Protein AF-A0A2T1GK79-F1 (afdb_monomer_lite)

Radius of gyration: 14.01 Å; chains: 1; bounding box: 39×30×34 Å

Organism: NCBI:txid2107692

Sequence (124 aa):
MSNVSMRNILWTLGRKKYKTYDDFIVAVTDYNNYICREPGLTNSWNPDEEISQQSILVVYEAGWKDEDATISLEIGEDDRALTMGRFLFSLNNTTYDFFKDADCCFFEGLELVNGNKYELWTGS

Structure (mmCIF, N/CA/C/O backbone):
data_AF-A0A2T1GK79-F1
#
_entry.id   AF-A0A2T1GK79-F1
#
loop_
_atom_site.group_PDB
_atom_site.id
_atom_site.type_symbol
_atom_site.label_atom_id
_atom_site.label_alt_id
_atom_site.label_comp_id
_atom_site.label_asym_id
_atom_site.label_entity_id
_atom_site.label_seq_id
_atom_site.pdbx_PDB_ins_code
_atom_site.Cartn_x
_atom_site.Cartn_y
_atom_site.Cartn_z
_atom_site.occupancy
_atom_site.B_iso_or_equiv
_atom_site.auth_seq_id
_atom_site.auth_comp_id
_atom_site.auth_asym_id
_atom_site.auth_atom_id
_atom_site.pdbx_PDB_model_num
ATOM 1 N N . MET A 1 1 ? -6.794 9.273 17.850 1.00 48.69 1 MET A N 1
ATOM 2 C CA . MET A 1 1 ? -6.442 8.599 16.585 1.00 48.69 1 MET A CA 1
ATOM 3 C C . MET A 1 1 ? -4.947 8.753 16.395 1.00 48.69 1 MET A C 1
ATOM 5 O O . MET A 1 1 ? -4.456 9.870 16.521 1.00 48.69 1 MET A O 1
ATOM 9 N N . SER A 1 2 ? -4.223 7.647 16.233 1.00 52.59 2 SER A N 1
ATOM 10 C CA . SER A 1 2 ? -2.800 7.656 15.883 1.00 52.59 2 SER A CA 1
ATOM 11 C C . SER A 1 2 ? -2.642 8.199 14.462 1.00 52.59 2 SER A C 1
ATOM 13 O O . SER A 1 2 ? -3.403 7.836 13.570 1.00 52.59 2 SER A O 1
ATOM 15 N N . ASN A 1 3 ? -1.686 9.104 14.257 1.00 63.72 3 ASN A N 1
ATOM 16 C CA . ASN A 1 3 ? -1.372 9.605 12.925 1.00 63.72 3 ASN A CA 1
ATOM 17 C C . ASN A 1 3 ? -0.573 8.521 12.183 1.00 63.72 3 ASN A C 1
ATOM 19 O O . ASN A 1 3 ? 0.551 8.209 12.576 1.00 63.72 3 ASN A O 1
ATOM 23 N N . VAL A 1 4 ? -1.177 7.905 11.168 1.00 70.38 4 VAL A N 1
ATOM 24 C CA . VAL A 1 4 ? -0.553 6.845 10.369 1.00 70.38 4 VAL A CA 1
ATOM 25 C C . VAL A 1 4 ? 0.214 7.495 9.241 1.00 70.38 4 VAL A C 1
ATOM 27 O O . VAL A 1 4 ? -0.393 8.078 8.351 1.00 70.38 4 VAL A O 1
ATOM 30 N N . SER A 1 5 ? 1.539 7.390 9.275 1.00 77.69 5 SER A N 1
ATOM 31 C CA . SER A 1 5 ? 2.380 8.007 8.251 1.00 77.69 5 SER A CA 1
ATOM 32 C C . SER A 1 5 ? 2.965 7.002 7.254 1.00 77.69 5 SER A C 1
ATOM 34 O O . SER A 1 5 ? 3.221 7.374 6.116 1.00 77.69 5 SER A O 1
ATOM 36 N N . MET A 1 6 ? 3.161 5.734 7.651 1.00 89.75 6 MET A N 1
ATOM 37 C CA . MET A 1 6 ? 3.739 4.665 6.809 1.00 89.75 6 MET A CA 1
ATOM 38 C C . MET A 1 6 ? 4.956 5.109 5.967 1.00 89.75 6 MET A C 1
ATOM 40 O O . MET A 1 6 ? 5.123 4.694 4.826 1.00 89.75 6 MET A O 1
ATOM 44 N N . ARG A 1 7 ? 5.809 5.979 6.516 1.00 90.31 7 ARG A N 1
ATOM 45 C CA . ARG A 1 7 ? 7.013 6.479 5.836 1.00 90.31 7 ARG A CA 1
ATOM 46 C C . ARG A 1 7 ? 8.153 5.467 5.910 1.00 90.31 7 ARG A C 1
ATOM 48 O O . ARG A 1 7 ? 8.152 4.596 6.774 1.00 90.31 7 ARG A O 1
ATOM 55 N N . ASN A 1 8 ? 9.155 5.640 5.045 1.00 89.62 8 ASN A N 1
ATOM 56 C CA . ASN A 1 8 ? 10.366 4.808 4.978 1.00 89.62 8 ASN A CA 1
ATOM 57 C C . ASN A 1 8 ? 10.079 3.322 4.693 1.00 89.62 8 ASN A C 1
ATOM 59 O O . ASN A 1 8 ? 10.729 2.432 5.243 1.00 89.62 8 ASN A O 1
ATOM 63 N N . ILE A 1 9 ? 9.088 3.059 3.839 1.00 91.81 9 ILE A N 1
ATOM 64 C CA . ILE A 1 9 ? 8.798 1.732 3.292 1.00 91.81 9 ILE A CA 1
ATOM 65 C C . ILE A 1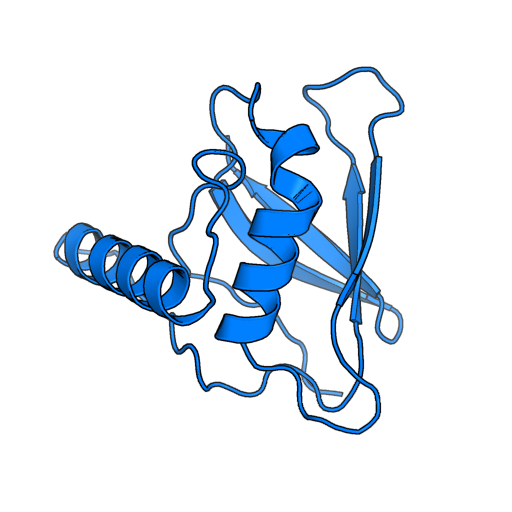 9 ? 9.125 1.793 1.807 1.00 91.81 9 ILE A C 1
ATOM 67 O O . ILE A 1 9 ? 8.448 2.470 1.039 1.00 91.81 9 ILE A O 1
ATOM 71 N N . LEU A 1 10 ? 10.174 1.095 1.394 1.00 91.56 10 LEU A N 1
ATOM 72 C CA . LEU A 1 10 ? 10.609 1.085 0.008 1.00 91.56 10 LEU A CA 1
ATOM 73 C C . LEU A 1 10 ? 9.687 0.171 -0.795 1.00 91.56 10 LEU A C 1
ATOM 75 O O . LEU A 1 10 ? 9.683 -1.048 -0.611 1.00 91.56 10 LEU A O 1
ATOM 79 N N . TRP A 1 11 ? 8.898 0.747 -1.697 1.00 94.81 11 TRP A N 1
ATOM 80 C CA . TRP A 1 11 ? 8.046 -0.024 -2.597 1.00 94.81 11 TRP A CA 1
ATOM 81 C C . TRP A 1 11 ? 7.712 0.753 -3.867 1.00 94.81 11 TRP A C 1
ATOM 83 O O . TRP A 1 11 ? 7.573 1.972 -3.832 1.00 94.81 11 TRP A O 1
ATOM 93 N N . THR A 1 12 ? 7.543 0.049 -4.986 1.00 93.88 12 THR A N 1
ATOM 94 C CA . THR A 1 12 ? 7.084 0.639 -6.251 1.00 93.88 12 THR A CA 1
ATOM 95 C C . THR A 1 12 ? 5.729 0.052 -6.621 1.00 93.88 12 THR A C 1
ATOM 97 O O . THR A 1 12 ? 5.602 -1.157 -6.832 1.00 93.88 12 THR A O 1
ATOM 100 N N . LEU A 1 13 ? 4.717 0.911 -6.721 1.00 94.31 13 LEU A N 1
ATOM 101 C CA . LEU A 1 13 ? 3.356 0.533 -7.098 1.00 94.31 13 LEU A CA 1
ATOM 102 C C . LEU A 1 13 ? 3.280 0.179 -8.591 1.00 94.31 13 LEU A C 1
ATOM 104 O O . LEU A 1 13 ? 4.114 0.592 -9.394 1.00 94.31 13 LEU A O 1
ATOM 108 N N . GLY A 1 14 ? 2.298 -0.639 -8.976 1.00 90.94 14 GLY A N 1
ATOM 109 C CA . GLY A 1 14 ? 2.031 -0.965 -10.386 1.00 90.94 14 GLY A CA 1
ATOM 110 C C . GLY A 1 14 ? 2.997 -1.958 -11.045 1.00 90.94 14 GLY A C 1
ATOM 111 O O . GLY A 1 14 ? 2.675 -2.505 -12.094 1.00 90.94 14 GLY A O 1
ATOM 112 N N . ARG A 1 15 ? 4.144 -2.284 -10.432 1.00 91.75 15 ARG A N 1
ATOM 113 C CA . ARG A 1 15 ? 5.135 -3.198 -11.038 1.00 91.75 15 ARG A CA 1
ATOM 114 C C . ARG A 1 15 ? 4.656 -4.643 -11.144 1.00 91.75 15 ARG A C 1
ATOM 116 O O . ARG A 1 15 ? 4.947 -5.323 -12.126 1.00 91.75 15 ARG A O 1
ATOM 123 N N . LYS A 1 16 ? 3.945 -5.141 -10.130 1.00 94.94 16 LYS A N 1
ATOM 124 C CA . LYS A 1 16 ? 3.461 -6.525 -10.093 1.00 94.94 16 LYS A CA 1
ATOM 125 C C . LYS A 1 16 ? 2.176 -6.634 -9.286 1.00 94.94 16 LYS A C 1
ATOM 127 O O . LYS A 1 16 ? 2.100 -6.153 -8.158 1.00 94.94 16 LYS A O 1
ATOM 132 N N . LYS A 1 17 ? 1.196 -7.344 -9.845 1.00 96.38 17 LYS A N 1
ATOM 133 C CA . LYS A 1 17 ? 0.010 -7.807 -9.122 1.00 96.38 17 LYS A CA 1
ATOM 134 C C . LYS A 1 17 ? 0.312 -9.157 -8.480 1.00 96.38 17 LYS A C 1
ATOM 136 O O . LYS A 1 17 ? 0.762 -10.080 -9.162 1.00 96.38 17 LYS A O 1
ATOM 141 N N . TYR A 1 18 ? 0.083 -9.280 -7.178 1.00 97.62 18 TYR A N 1
ATOM 142 C CA . TYR A 1 18 ? 0.395 -10.496 -6.427 1.00 97.62 18 TYR A CA 1
ATOM 143 C C . TYR A 1 18 ? -0.851 -11.356 -6.252 1.00 97.62 18 TYR A C 1
ATOM 145 O O . TYR A 1 18 ? -1.927 -10.843 -5.964 1.00 97.62 18 TYR A O 1
ATOM 153 N N . LYS A 1 19 ? -0.722 -12.673 -6.433 1.00 96.88 19 LYS A N 1
ATOM 154 C CA . LYS A 1 19 ? -1.854 -13.599 -6.264 1.00 96.88 19 LYS A CA 1
ATOM 155 C C . LYS A 1 19 ? -2.172 -13.859 -4.795 1.00 96.88 19 LYS A C 1
ATOM 157 O O . LYS A 1 19 ? -3.334 -14.051 -4.456 1.00 96.88 19 LYS A O 1
ATOM 162 N N . THR A 1 20 ? -1.149 -13.883 -3.947 1.00 98.06 20 THR A N 1
ATOM 163 C CA . THR A 1 20 ? -1.266 -14.191 -2.522 1.00 98.06 20 THR A CA 1
ATOM 164 C C . THR A 1 20 ? -0.658 -13.068 -1.690 1.00 98.06 20 THR A C 1
ATOM 166 O O . THR A 1 20 ? 0.212 -12.327 -2.155 1.00 98.06 20 THR A O 1
ATOM 169 N N . TYR A 1 21 ? -1.142 -12.951 -0.455 1.00 97.56 21 TYR A N 1
ATOM 170 C CA . TYR A 1 21 ? -0.583 -12.044 0.542 1.00 97.56 21 TYR A CA 1
ATOM 171 C C . TYR A 1 21 ? 0.862 -12.429 0.892 1.00 97.56 21 TYR A C 1
ATOM 173 O O . TYR A 1 21 ? 1.735 -11.571 0.903 1.00 97.56 21 TYR A O 1
ATOM 181 N N . ASP A 1 22 ? 1.135 -13.720 1.089 1.00 98.19 22 ASP A N 1
ATOM 182 C CA . ASP A 1 22 ? 2.455 -14.196 1.517 1.00 98.19 22 ASP A CA 1
ATOM 183 C C . ASP A 1 22 ? 3.546 -13.892 0.478 1.00 98.19 22 ASP A C 1
ATOM 185 O O . ASP A 1 22 ? 4.602 -13.370 0.835 1.00 98.19 22 ASP A O 1
ATOM 189 N N . ASP A 1 23 ? 3.270 -14.107 -0.817 1.00 98.19 23 ASP A N 1
ATOM 190 C CA . ASP A 1 23 ? 4.217 -13.781 -1.895 1.00 98.19 23 ASP A CA 1
ATOM 191 C C . ASP A 1 23 ? 4.541 -12.281 -1.929 1.00 98.19 23 ASP A C 1
ATOM 193 O O . ASP A 1 23 ? 5.656 -11.877 -2.269 1.00 98.19 23 ASP A O 1
ATOM 197 N N . PHE A 1 24 ? 3.550 -11.445 -1.614 1.00 98.12 24 PHE A N 1
ATOM 198 C CA . PHE A 1 24 ? 3.721 -10.002 -1.552 1.00 98.12 24 PHE A CA 1
ATOM 199 C C . PHE A 1 24 ? 4.590 -9.598 -0.361 1.00 98.12 24 PHE A C 1
ATOM 201 O O . PHE A 1 24 ? 5.537 -8.835 -0.538 1.00 98.12 24 PHE A O 1
ATOM 208 N N . ILE A 1 25 ? 4.321 -10.141 0.830 1.00 98.25 25 ILE A N 1
ATOM 209 C CA . ILE A 1 25 ? 5.110 -9.838 2.029 1.00 98.25 25 ILE A CA 1
ATOM 210 C C . ILE A 1 25 ? 6.570 -10.240 1.841 1.00 98.25 25 ILE A C 1
ATOM 212 O O . ILE A 1 25 ? 7.452 -9.451 2.181 1.00 98.25 25 ILE A O 1
ATOM 216 N N . VAL A 1 26 ? 6.837 -11.408 1.248 1.00 98.06 26 VAL A N 1
ATOM 217 C CA . VAL A 1 26 ? 8.205 -11.824 0.906 1.00 98.06 26 VAL A CA 1
ATOM 218 C C . VAL A 1 26 ? 8.857 -10.801 -0.024 1.00 98.06 26 VAL A C 1
ATOM 220 O O . VAL A 1 26 ? 9.942 -10.313 0.276 1.00 98.06 26 VAL A O 1
ATOM 223 N N . ALA A 1 27 ? 8.177 -10.394 -1.098 1.00 97.31 27 ALA A N 1
ATOM 224 C CA . ALA A 1 27 ? 8.743 -9.456 -2.064 1.00 97.31 27 ALA A CA 1
ATOM 225 C C . ALA A 1 27 ? 9.053 -8.068 -1.474 1.00 97.31 27 ALA A C 1
ATOM 227 O O . ALA A 1 27 ? 10.124 -7.523 -1.741 1.00 97.31 27 ALA A O 1
ATOM 228 N N . VAL A 1 28 ? 8.151 -7.492 -0.668 1.00 96.44 28 VAL A N 1
ATOM 229 C CA . VAL A 1 28 ? 8.390 -6.194 -0.007 1.00 96.44 28 VAL A CA 1
ATOM 230 C C . VAL A 1 28 ? 9.543 -6.313 0.988 1.00 96.44 28 VAL A C 1
ATOM 232 O O . VAL A 1 28 ? 10.433 -5.462 1.008 1.00 96.44 28 VAL A O 1
ATOM 235 N N . THR A 1 29 ? 9.556 -7.385 1.781 1.00 96.44 29 THR A N 1
ATOM 236 C CA . THR A 1 29 ? 10.585 -7.623 2.801 1.00 96.44 29 THR A CA 1
ATOM 237 C C . THR A 1 29 ? 11.965 -7.782 2.172 1.00 96.44 29 THR A C 1
ATOM 239 O O . THR A 1 29 ? 12.910 -7.117 2.596 1.00 96.44 29 THR A O 1
ATOM 242 N N . ASP A 1 30 ? 12.081 -8.603 1.128 1.00 95.31 30 ASP A N 1
ATOM 243 C CA . ASP A 1 30 ? 13.338 -8.821 0.413 1.00 95.31 30 ASP A CA 1
ATOM 244 C C . ASP A 1 30 ? 13.845 -7.530 -0.233 1.00 95.31 30 ASP A C 1
ATOM 246 O O . ASP A 1 30 ? 15.030 -7.212 -0.123 1.00 95.31 30 ASP A O 1
ATOM 250 N N . TYR A 1 31 ? 12.954 -6.751 -0.854 1.00 93.81 31 TYR A N 1
ATOM 251 C CA . TYR A 1 31 ? 13.320 -5.487 -1.487 1.00 93.81 31 TYR A CA 1
ATOM 252 C C . TYR A 1 31 ? 13.844 -4.463 -0.472 1.00 93.81 31 TYR A C 1
ATOM 254 O O . TYR A 1 31 ? 14.928 -3.905 -0.658 1.00 93.81 31 TYR A O 1
ATOM 262 N N . ASN A 1 32 ? 13.131 -4.270 0.641 1.00 94.12 32 ASN A N 1
ATOM 263 C CA . ASN A 1 32 ? 13.557 -3.357 1.703 1.00 94.12 32 ASN A CA 1
ATOM 264 C C . ASN A 1 32 ? 14.889 -3.800 2.335 1.00 94.12 32 ASN A C 1
ATOM 266 O O . ASN A 1 32 ? 15.795 -2.987 2.504 1.00 94.12 32 ASN A O 1
ATOM 270 N N . ASN A 1 33 ? 15.058 -5.097 2.615 1.00 92.38 33 ASN A N 1
ATOM 271 C CA . ASN A 1 33 ? 16.295 -5.650 3.183 1.00 92.38 33 ASN A CA 1
ATOM 272 C C . ASN A 1 33 ? 17.489 -5.609 2.224 1.00 92.38 33 ASN A C 1
ATOM 274 O O . ASN A 1 33 ? 18.639 -5.652 2.669 1.00 92.38 33 ASN A O 1
ATOM 278 N N . TYR A 1 34 ? 17.240 -5.605 0.917 1.00 91.50 34 TYR A N 1
ATOM 279 C CA . TYR A 1 34 ? 18.283 -5.466 -0.088 1.00 91.50 34 TYR A CA 1
ATOM 280 C C . TYR A 1 34 ? 18.766 -4.016 -0.176 1.00 91.50 34 TYR A C 1
ATOM 282 O O . TYR A 1 34 ? 19.966 -3.774 -0.061 1.00 91.50 34 TYR A O 1
ATOM 290 N N . ILE A 1 35 ? 17.843 -3.060 -0.318 1.00 86.94 35 ILE A N 1
ATOM 291 C CA . ILE A 1 35 ? 18.177 -1.645 -0.524 1.00 86.94 35 ILE A CA 1
ATOM 292 C C . ILE A 1 35 ? 18.722 -0.989 0.752 1.00 86.94 35 ILE A C 1
ATOM 294 O O . ILE A 1 35 ? 19.717 -0.272 0.693 1.00 86.94 35 ILE A O 1
ATOM 298 N N . CYS A 1 36 ? 18.156 -1.274 1.929 1.00 87.62 36 CYS A N 1
ATOM 299 C CA . CYS A 1 36 ? 18.602 -0.666 3.192 1.00 87.62 36 CYS A CA 1
ATOM 300 C C . CYS A 1 36 ? 19.958 -1.181 3.710 1.00 87.62 36 CYS A C 1
ATOM 302 O O . CYS A 1 36 ? 20.341 -0.888 4.841 1.00 87.62 36 CYS A O 1
ATOM 304 N N . ARG A 1 37 ? 20.706 -1.939 2.899 1.00 85.25 37 ARG A N 1
ATOM 305 C CA . ARG A 1 37 ? 22.133 -2.209 3.139 1.00 85.25 37 ARG A CA 1
ATOM 306 C C . ARG A 1 37 ? 23.002 -0.989 2.837 1.00 85.25 37 ARG A C 1
ATOM 308 O O . ARG A 1 37 ? 24.127 -0.922 3.327 1.00 85.25 37 ARG A O 1
ATOM 315 N N . GLU A 1 38 ? 22.488 -0.048 2.049 1.00 81.62 38 GLU A N 1
ATOM 316 C CA . GLU A 1 38 ? 23.181 1.189 1.713 1.00 81.62 38 GLU A CA 1
ATOM 317 C C . GLU A 1 38 ? 23.196 2.169 2.903 1.00 81.62 38 GLU A C 1
ATOM 319 O O . GLU A 1 38 ? 22.173 2.351 3.577 1.00 81.62 38 GLU A O 1
ATOM 324 N N . PRO A 1 39 ? 24.332 2.836 3.183 1.00 81.00 39 PRO A N 1
ATOM 325 C CA . PRO A 1 39 ? 24.424 3.811 4.263 1.00 81.00 39 PRO A CA 1
ATOM 326 C C . PRO A 1 39 ? 23.415 4.958 4.118 1.00 81.00 39 PRO A C 1
ATOM 328 O O . PRO A 1 39 ? 23.306 5.577 3.063 1.00 81.00 39 PRO A O 1
ATOM 331 N N . GLY A 1 40 ? 22.729 5.294 5.213 1.00 79.00 40 GLY A N 1
ATOM 332 C CA . GLY A 1 40 ? 21.804 6.433 5.272 1.00 79.00 40 GLY A CA 1
ATOM 333 C C . GLY A 1 40 ? 20.358 6.121 4.882 1.00 79.00 40 GLY A C 1
ATOM 334 O O . GLY A 1 40 ? 19.513 7.003 5.005 1.00 79.00 40 GLY A O 1
ATOM 335 N N . LEU A 1 41 ? 20.051 4.885 4.477 1.00 79.62 41 LEU A N 1
ATOM 336 C CA . LEU A 1 41 ? 18.676 4.434 4.267 1.00 79.62 41 LEU A CA 1
ATOM 337 C C . LEU A 1 41 ? 18.133 3.745 5.521 1.00 79.62 41 LEU A C 1
ATOM 339 O O . LEU A 1 41 ? 18.806 2.919 6.137 1.00 79.62 41 LEU A O 1
ATOM 343 N N . THR A 1 42 ? 16.897 4.072 5.891 1.00 80.62 42 THR A N 1
ATOM 344 C CA . THR A 1 42 ? 16.176 3.432 6.995 1.00 80.62 42 THR A CA 1
ATOM 345 C C . THR A 1 42 ? 14.985 2.650 6.460 1.00 80.62 42 THR A C 1
ATOM 347 O O . THR A 1 42 ? 14.330 3.065 5.507 1.00 80.62 42 THR A O 1
ATOM 350 N N . ASN A 1 43 ? 14.727 1.501 7.080 1.00 86.38 43 ASN A N 1
ATOM 351 C CA . ASN A 1 43 ? 13.587 0.648 6.782 1.00 86.38 43 ASN A CA 1
ATOM 352 C C . ASN A 1 43 ? 12.618 0.682 7.967 1.00 86.38 43 ASN A C 1
ATOM 354 O O . ASN A 1 43 ? 13.001 0.300 9.074 1.00 86.38 43 ASN A O 1
ATOM 358 N N . SER A 1 44 ? 11.379 1.104 7.738 1.00 91.88 44 SER A N 1
ATOM 359 C CA . SER A 1 44 ? 10.287 1.022 8.718 1.00 91.88 44 SER A CA 1
ATOM 360 C C . SER A 1 44 ? 9.264 -0.062 8.372 1.00 91.88 44 SER A C 1
ATOM 362 O O . SER A 1 44 ? 8.218 -0.140 9.005 1.00 91.88 44 SER A O 1
ATOM 364 N N . TRP A 1 45 ? 9.552 -0.911 7.382 1.00 94.88 45 TRP A N 1
ATOM 365 C CA . TRP A 1 45 ? 8.694 -2.024 7.007 1.00 94.88 45 TRP A CA 1
ATOM 366 C C . TRP A 1 45 ? 8.536 -3.022 8.156 1.00 94.88 45 TRP A C 1
ATOM 368 O O . TRP A 1 45 ? 9.472 -3.736 8.521 1.00 94.88 45 TRP A O 1
ATOM 378 N N . ASN A 1 46 ? 7.315 -3.105 8.675 1.00 95.38 46 ASN A N 1
ATOM 379 C CA . ASN A 1 46 ? 6.875 -4.129 9.604 1.00 95.38 46 ASN A CA 1
ATOM 380 C C . ASN A 1 46 ? 5.456 -4.576 9.211 1.00 95.38 46 ASN A C 1
ATOM 382 O O . ASN A 1 46 ? 4.493 -3.870 9.507 1.00 95.38 46 ASN A O 1
ATOM 386 N N . PRO A 1 47 ? 5.289 -5.732 8.546 1.00 96.62 47 PRO A N 1
ATOM 387 C CA . PRO A 1 47 ? 4.004 -6.130 7.971 1.00 96.62 47 PRO A CA 1
ATOM 388 C C . PRO A 1 47 ? 2.896 -6.366 9.010 1.00 96.62 47 PRO A C 1
ATOM 390 O O . PRO A 1 47 ? 1.713 -6.264 8.667 1.00 96.62 47 PRO A O 1
ATOM 393 N N . ASP A 1 48 ? 3.274 -6.649 10.257 1.00 96.19 48 ASP A N 1
ATOM 394 C CA . ASP A 1 48 ? 2.360 -6.925 11.367 1.00 96.19 48 ASP A CA 1
ATOM 395 C C . ASP A 1 48 ? 2.070 -5.683 12.223 1.00 96.19 48 ASP A C 1
ATOM 397 O O . ASP A 1 48 ? 1.258 -5.751 13.143 1.00 96.19 48 ASP A O 1
ATOM 401 N N . GLU A 1 49 ? 2.701 -4.540 11.931 1.00 95.06 49 GLU A N 1
ATOM 402 C CA . GLU A 1 49 ? 2.413 -3.290 12.633 1.00 95.06 49 GLU A CA 1
ATOM 403 C C . GLU A 1 49 ? 0.973 -2.853 12.365 1.00 95.06 49 GLU A C 1
ATOM 405 O O . GLU A 1 49 ? 0.578 -2.628 11.217 1.00 95.06 49 GLU A O 1
ATOM 410 N N . GLU A 1 50 ? 0.187 -2.733 13.432 1.00 94.38 50 GLU A N 1
ATOM 411 C CA . GLU A 1 50 ? -1.154 -2.167 13.371 1.00 94.38 50 GLU A CA 1
ATOM 412 C C . GLU A 1 50 ? -1.069 -0.670 13.084 1.00 94.38 50 GLU A C 1
ATOM 414 O O . GLU A 1 50 ? -0.485 0.097 13.851 1.00 94.38 50 G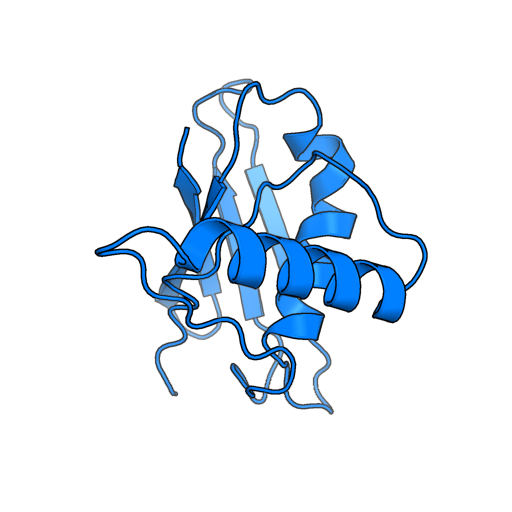LU A O 1
ATOM 419 N N . ILE A 1 51 ? -1.694 -0.248 11.989 1.00 92.62 51 ILE A N 1
ATOM 420 C CA . ILE A 1 51 ? -1.743 1.158 11.599 1.00 92.62 51 ILE A CA 1
ATOM 421 C C . ILE A 1 51 ? -3.087 1.787 11.979 1.00 92.62 51 ILE A C 1
ATOM 423 O O . 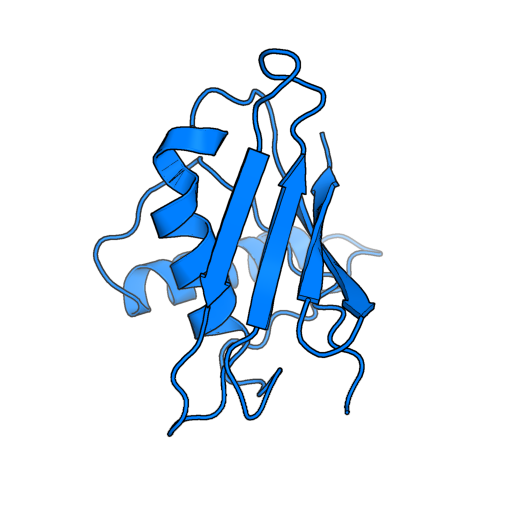ILE A 1 51 ? -3.134 2.934 12.409 1.00 92.62 51 ILE A O 1
ATOM 427 N N . SER A 1 52 ? -4.191 1.043 11.913 1.00 91.62 52 SER A N 1
ATOM 428 C CA . SER A 1 52 ? -5.523 1.558 12.242 1.00 91.62 52 SER A CA 1
ATOM 429 C C . SER A 1 52 ? -6.399 0.470 12.858 1.00 91.62 52 SER A C 1
ATOM 431 O O . SER A 1 52 ? -6.264 -0.702 12.527 1.00 91.62 52 SER A O 1
ATOM 433 N N . GLN A 1 53 ? -7.329 0.861 13.732 1.00 90.62 53 GLN A N 1
ATOM 434 C CA . GLN A 1 53 ? -8.368 -0.028 14.278 1.00 90.62 53 GLN A CA 1
ATOM 435 C C . GLN A 1 53 ? -9.626 -0.084 13.393 1.00 90.62 53 GLN A C 1
ATOM 437 O O . GLN A 1 53 ? -10.586 -0.761 13.735 1.00 90.62 53 GLN A O 1
ATOM 442 N N . GLN A 1 54 ? -9.650 0.689 12.307 1.00 89.56 54 GLN A N 1
ATOM 443 C CA . GLN A 1 54 ? -10.782 0.852 11.392 1.00 89.56 54 GLN A CA 1
ATOM 444 C C . GLN A 1 54 ? -10.284 0.898 9.946 1.00 89.56 54 GLN A C 1
ATOM 446 O O . GLN A 1 54 ? -9.090 1.136 9.709 1.00 89.56 54 GLN A O 1
ATOM 451 N N . SER A 1 55 ? -11.200 0.749 8.988 1.00 92.75 55 SER A N 1
ATOM 452 C CA . SER A 1 55 ? -10.915 1.057 7.589 1.00 92.75 55 SER A CA 1
ATOM 453 C C . SER A 1 55 ? -10.463 2.513 7.424 1.00 92.75 55 SER A C 1
ATOM 455 O O . SER A 1 55 ? -10.880 3.428 8.148 1.00 92.75 55 SER A O 1
ATOM 457 N N . ILE A 1 56 ? -9.572 2.731 6.461 1.00 93.56 56 ILE A N 1
ATOM 458 C CA . ILE A 1 56 ? -9.126 4.064 6.066 1.00 93.56 56 ILE A CA 1
ATOM 459 C C . ILE A 1 56 ? -9.470 4.318 4.605 1.00 93.56 56 ILE A C 1
ATOM 461 O O . ILE A 1 56 ? -9.373 3.425 3.764 1.00 93.56 56 ILE A O 1
ATOM 465 N N . LEU A 1 57 ? -9.859 5.552 4.302 1.00 95.69 57 LEU A N 1
ATOM 466 C CA . LEU A 1 57 ? -10.093 6.019 2.945 1.00 95.69 57 LEU A CA 1
ATOM 467 C C . LEU A 1 57 ? -8.794 6.603 2.390 1.00 95.69 57 LEU A C 1
ATOM 469 O O . LEU A 1 57 ? -8.338 7.642 2.853 1.00 95.69 57 LEU A O 1
ATOM 473 N N . VAL A 1 58 ? -8.219 5.967 1.379 1.00 96.38 58 VAL A N 1
ATOM 474 C CA . VAL A 1 58 ? -7.045 6.457 0.657 1.00 96.38 58 VAL A CA 1
ATOM 475 C C . VAL A 1 58 ? -7.482 7.184 -0.599 1.00 96.38 58 VAL A C 1
ATOM 477 O O . VAL A 1 58 ? -8.232 6.634 -1.406 1.00 96.38 58 VAL A O 1
ATOM 480 N N . VAL A 1 59 ? -6.967 8.394 -0.790 1.00 96.31 59 VAL A N 1
ATOM 481 C CA . VAL A 1 59 ? -7.134 9.158 -2.026 1.00 96.31 59 VAL A CA 1
ATOM 482 C C . VAL A 1 59 ? -5.793 9.460 -2.684 1.00 96.31 59 VAL A C 1
ATOM 484 O O . VAL A 1 59 ? -4.781 9.592 -2.001 1.00 96.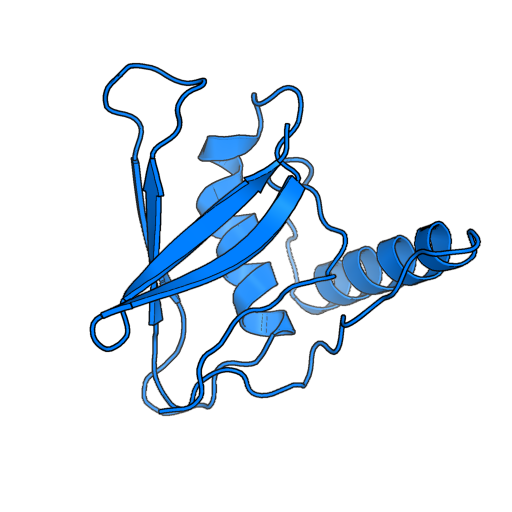31 59 VAL A O 1
ATOM 487 N N . TYR A 1 60 ? -5.791 9.562 -4.009 1.00 93.50 60 TYR A N 1
ATOM 488 C CA . TYR A 1 60 ? -4.638 9.990 -4.800 1.00 93.50 60 TYR A CA 1
ATOM 489 C C . TYR A 1 60 ? -5.111 10.693 -6.066 1.00 93.50 60 TYR A C 1
ATOM 491 O O . TYR A 1 60 ? -6.041 10.213 -6.717 1.00 93.50 60 TYR A O 1
ATOM 499 N N . GLU A 1 61 ? -4.437 11.773 -6.441 1.00 89.81 61 GLU A N 1
ATOM 500 C CA . GLU A 1 61 ? -4.647 12.478 -7.705 1.00 89.81 61 GLU A CA 1
ATOM 501 C C . GLU A 1 61 ? -3.365 12.369 -8.537 1.00 89.81 61 GLU A C 1
ATOM 503 O O . GLU A 1 61 ? -2.287 12.786 -8.111 1.00 89.81 61 GLU A O 1
ATOM 508 N N . ALA A 1 62 ? -3.451 11.744 -9.713 1.00 85.81 62 ALA A N 1
ATOM 509 C CA . ALA A 1 62 ? -2.279 11.516 -10.548 1.00 85.81 62 ALA A CA 1
ATOM 510 C C . ALA A 1 62 ? -1.969 12.748 -11.399 1.00 85.81 62 ALA A C 1
ATOM 512 O O . ALA A 1 62 ? -2.651 13.008 -12.383 1.00 85.81 62 ALA A O 1
ATOM 513 N N . GLY A 1 63 ? -0.871 13.441 -11.096 1.00 80.00 63 GLY A N 1
ATOM 514 C CA . GLY A 1 63 ? -0.387 14.549 -11.932 1.00 80.00 63 GLY A CA 1
ATOM 515 C C . GLY A 1 63 ? 0.252 14.125 -13.265 1.00 80.00 63 GLY A C 1
ATOM 516 O O . GLY A 1 63 ? 0.573 14.977 -14.087 1.00 80.00 63 GLY A O 1
ATOM 517 N N . TRP A 1 64 ? 0.479 12.825 -13.474 1.00 79.62 64 TRP A N 1
ATOM 518 C CA . TRP A 1 64 ? 1.149 12.261 -14.658 1.00 79.62 64 TRP A CA 1
ATOM 519 C C . TRP A 1 64 ? 0.195 11.546 -15.628 1.00 79.62 64 TRP A C 1
ATOM 521 O O . TRP A 1 64 ? 0.614 11.112 -16.700 1.00 79.62 64 TRP A O 1
ATOM 531 N N . LYS A 1 65 ? -1.075 11.401 -15.252 1.00 76.88 65 LYS A N 1
ATOM 532 C CA . LYS A 1 65 ? -2.142 10.807 -16.067 1.00 76.88 65 LYS A CA 1
ATOM 533 C C . LYS A 1 65 ? -3.121 11.921 -16.468 1.00 76.88 65 LYS A C 1
ATOM 535 O O . LYS A 1 65 ? -2.940 13.050 -16.025 1.00 76.88 65 LYS A O 1
ATOM 540 N N . ASP A 1 66 ? -4.099 11.633 -17.333 1.00 76.88 66 ASP A N 1
ATOM 541 C CA . ASP A 1 66 ? -5.130 12.605 -17.751 1.00 76.88 66 ASP A CA 1
ATOM 542 C C . ASP A 1 66 ? -5.657 13.432 -16.559 1.00 76.88 66 ASP A C 1
ATOM 544 O O . ASP A 1 66 ? -5.751 12.894 -15.455 1.00 76.88 66 ASP A O 1
ATOM 548 N N . GLU A 1 67 ? -6.035 14.698 -16.795 1.00 62.84 67 GLU A N 1
ATOM 549 C CA . GLU A 1 67 ? -6.288 15.742 -15.772 1.00 62.84 67 GLU A CA 1
ATOM 550 C C . GLU A 1 67 ? -7.298 15.380 -14.654 1.00 62.84 67 GLU A C 1
ATOM 552 O O . GLU A 1 67 ? -7.360 16.084 -13.653 1.00 62.84 67 GLU A O 1
ATOM 557 N N . ASP A 1 68 ? -8.018 14.258 -14.753 1.00 72.31 68 ASP A N 1
ATOM 558 C CA . ASP A 1 68 ? -9.019 13.798 -13.777 1.00 72.31 68 ASP A CA 1
ATOM 559 C C . ASP A 1 68 ? -8.741 12.392 -13.197 1.00 72.31 68 ASP A C 1
ATOM 561 O O . ASP A 1 68 ? -9.616 11.750 -12.601 1.00 72.31 68 ASP A O 1
ATOM 565 N N . ALA A 1 69 ? -7.539 11.846 -13.391 1.00 84.44 69 ALA A N 1
ATOM 566 C CA . ALA A 1 69 ? -7.222 10.495 -12.946 1.00 84.44 69 ALA A CA 1
ATOM 567 C C . ALA A 1 69 ? -7.031 10.416 -11.422 1.00 84.44 69 ALA A C 1
ATOM 569 O O . ALA A 1 69 ? -5.958 10.699 -10.885 1.00 84.44 69 ALA A O 1
ATOM 570 N N . THR A 1 70 ? -8.069 9.946 -10.730 1.00 90.38 70 THR A N 1
ATOM 571 C CA . THR A 1 70 ? -8.091 9.831 -9.267 1.00 90.38 70 THR A CA 1
ATOM 572 C C . THR A 1 70 ? -8.260 8.390 -8.786 1.00 90.38 70 THR A C 1
ATOM 574 O O . THR A 1 70 ? -8.860 7.540 -9.448 1.00 90.38 70 THR A O 1
ATOM 577 N N . ILE A 1 71 ? -7.715 8.111 -7.603 1.00 91.62 71 ILE A N 1
ATOM 578 C CA . ILE A 1 71 ? -7.970 6.902 -6.820 1.00 91.62 71 ILE A CA 1
ATOM 579 C C . ILE A 1 71 ? -8.736 7.321 -5.563 1.00 91.62 71 ILE A C 1
ATOM 581 O O . ILE A 1 71 ? -8.379 8.298 -4.909 1.00 91.62 71 ILE A O 1
ATOM 585 N N . SER A 1 72 ? -9.762 6.550 -5.208 1.00 95.56 72 SER A N 1
ATOM 586 C CA . SER A 1 72 ? -10.475 6.636 -3.933 1.00 95.56 72 SER A CA 1
ATOM 587 C C . SER A 1 72 ? -10.784 5.214 -3.474 1.00 95.56 72 SER A C 1
ATOM 589 O O . SER A 1 72 ? -11.545 4.507 -4.138 1.00 95.56 72 SER A O 1
ATOM 591 N N . LEU A 1 73 ? -10.123 4.757 -2.410 1.00 95.44 73 LEU A N 1
ATOM 592 C CA . LEU A 1 73 ? -10.142 3.364 -1.963 1.00 95.44 73 LEU A CA 1
ATOM 593 C C . LEU A 1 73 ? -10.337 3.276 -0.461 1.00 95.44 73 LEU A C 1
ATOM 595 O O . LEU A 1 73 ? -9.533 3.798 0.302 1.00 95.44 73 LEU A O 1
ATOM 599 N N . GLU A 1 74 ? -11.353 2.543 -0.038 1.00 96.00 74 GLU A N 1
ATOM 600 C CA . GLU A 1 74 ? -11.473 2.128 1.351 1.00 96.00 74 GLU A CA 1
ATOM 601 C C . GLU A 1 74 ? -10.666 0.843 1.568 1.00 96.00 74 GLU A C 1
ATOM 603 O O . GLU A 1 74 ? -10.834 -0.141 0.844 1.00 96.00 74 GLU A O 1
ATOM 608 N N . ILE A 1 75 ? -9.738 0.869 2.524 1.00 95.81 75 ILE A N 1
ATOM 609 C CA . ILE A 1 75 ? -8.847 -0.250 2.841 1.00 95.81 75 ILE A CA 1
ATOM 610 C C . ILE A 1 75 ? -8.969 -0.575 4.327 1.00 95.81 75 ILE A C 1
ATOM 612 O O . ILE A 1 75 ? -8.746 0.284 5.178 1.00 95.81 75 ILE A O 1
ATOM 616 N N . GLY A 1 76 ? -9.267 -1.837 4.627 1.00 92.69 76 GLY A N 1
ATOM 617 C CA . GLY A 1 76 ? -9.472 -2.360 5.978 1.00 92.69 76 GLY A CA 1
ATOM 618 C C . GLY A 1 76 ? -10.836 -3.025 6.133 1.00 92.69 76 GLY A C 1
ATOM 619 O O . GLY A 1 76 ? -11.662 -2.979 5.226 1.00 92.69 76 GLY A O 1
ATOM 620 N N . GLU A 1 77 ? -11.038 -3.668 7.278 1.00 87.50 77 GLU A N 1
ATOM 621 C CA . GLU A 1 77 ? -12.276 -4.350 7.666 1.00 87.50 77 GLU A CA 1
ATOM 622 C C . GLU A 1 77 ? -12.680 -3.816 9.049 1.00 87.50 77 GLU A C 1
ATOM 624 O O . GLU A 1 77 ? -11.814 -3.587 9.893 1.00 87.50 77 GLU A O 1
ATOM 629 N N . ASP A 1 78 ? -13.972 -3.586 9.292 1.00 78.88 78 ASP A N 1
ATOM 630 C CA . ASP A 1 78 ? -14.450 -2.938 10.527 1.00 78.88 78 ASP A CA 1
ATOM 631 C C . ASP A 1 78 ? -14.191 -3.758 11.804 1.00 78.88 78 ASP A C 1
ATOM 633 O O . ASP A 1 78 ? -14.159 -3.210 12.906 1.00 78.88 78 ASP A O 1
ATOM 637 N N . ASP A 1 79 ? -14.024 -5.075 11.677 1.00 85.06 79 ASP A N 1
ATOM 638 C CA . ASP A 1 79 ? -13.857 -6.018 12.784 1.00 85.06 79 ASP A CA 1
ATOM 639 C C . ASP A 1 79 ? -12.402 -6.459 13.002 1.00 85.06 79 ASP A C 1
ATOM 641 O O . ASP A 1 79 ? -12.129 -7.308 13.859 1.00 85.06 79 ASP A O 1
ATOM 645 N N . ARG A 1 80 ? -11.450 -5.871 12.267 1.00 88.50 80 ARG A N 1
ATOM 646 C CA . ARG A 1 80 ? -10.037 -6.235 12.353 1.00 88.50 80 ARG A CA 1
ATOM 647 C C . ARG A 1 80 ? -9.118 -5.027 12.221 1.00 88.50 80 ARG A C 1
ATOM 649 O O . ARG A 1 80 ? -9.220 -4.248 11.280 1.00 88.50 80 ARG A O 1
ATOM 656 N N . ALA A 1 81 ? -8.129 -4.941 13.112 1.00 91.88 81 ALA A N 1
ATOM 657 C CA . ALA A 1 81 ? -7.062 -3.958 12.982 1.00 91.88 81 ALA A CA 1
ATOM 658 C C . ALA A 1 81 ? -6.354 -4.100 11.623 1.00 91.88 81 ALA A C 1
ATOM 660 O O . ALA A 1 81 ? -5.913 -5.184 11.221 1.00 91.88 81 ALA A O 1
ATOM 661 N N . LEU A 1 82 ? -6.246 -2.982 10.913 1.00 94.62 82 LEU A N 1
ATOM 662 C CA . LEU A 1 82 ? -5.530 -2.884 9.658 1.00 94.62 82 LEU A CA 1
ATOM 663 C C . LEU A 1 82 ? -4.033 -2.849 9.952 1.00 94.62 82 LEU A C 1
ATOM 665 O O . LEU A 1 82 ? -3.555 -1.944 10.639 1.00 94.62 82 LEU A O 1
ATOM 669 N N . THR A 1 83 ? -3.293 -3.810 9.402 1.00 95.88 83 THR A N 1
ATOM 670 C CA . THR A 1 83 ? -1.830 -3.828 9.489 1.00 95.88 83 THR A CA 1
ATOM 671 C C . THR A 1 83 ? -1.181 -3.212 8.259 1.00 95.88 83 THR A C 1
ATOM 673 O O . THR A 1 83 ? -1.764 -3.181 7.170 1.00 95.88 83 THR A O 1
ATOM 676 N N . MET A 1 84 ? 0.066 -2.778 8.416 1.00 96.19 84 MET A N 1
ATOM 677 C CA . MET A 1 84 ? 0.902 -2.227 7.351 1.00 96.19 84 MET A CA 1
ATOM 678 C C . MET A 1 84 ? 0.984 -3.160 6.133 1.00 96.19 84 MET A C 1
ATOM 680 O O . MET A 1 84 ? 0.843 -2.722 4.989 1.00 96.19 84 MET A O 1
ATOM 684 N N . GLY A 1 85 ? 1.152 -4.465 6.376 1.00 96.81 85 GLY A N 1
ATOM 685 C CA . GLY A 1 85 ? 1.218 -5.476 5.328 1.00 96.81 85 GLY A CA 1
ATOM 686 C C . GLY A 1 85 ? -0.081 -5.584 4.539 1.00 96.81 85 GLY A C 1
ATOM 687 O O . GLY A 1 85 ? -0.076 -5.564 3.305 1.00 96.81 85 GLY A O 1
ATOM 688 N N . ARG A 1 86 ? -1.213 -5.668 5.248 1.00 96.88 86 ARG A N 1
ATOM 689 C CA . ARG A 1 86 ? -2.547 -5.775 4.637 1.00 96.88 86 ARG A CA 1
ATOM 690 C C . ARG A 1 86 ? -2.921 -4.520 3.872 1.00 96.88 86 ARG A C 1
ATOM 692 O O . ARG A 1 86 ? -3.485 -4.628 2.780 1.00 96.88 86 ARG A O 1
ATOM 699 N N . PHE A 1 87 ? -2.557 -3.363 4.409 1.00 96.81 87 PHE A N 1
ATOM 700 C CA . PHE A 1 87 ? -2.7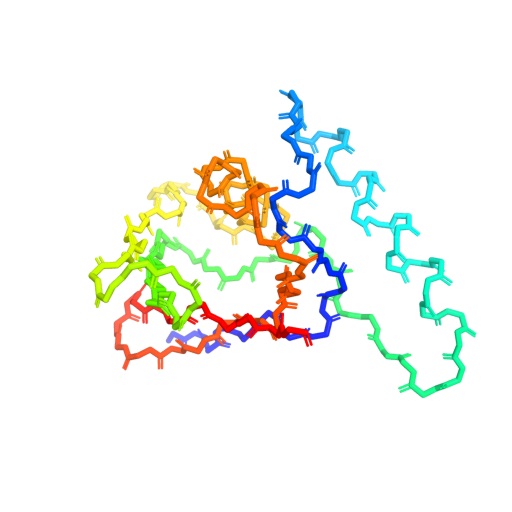13 -2.092 3.731 1.00 96.81 87 PHE A CA 1
ATOM 701 C C . PHE A 1 87 ? -1.967 -2.083 2.397 1.00 96.81 87 PHE A C 1
ATOM 703 O O . PHE A 1 87 ? -2.588 -1.924 1.346 1.00 96.81 87 PHE A O 1
ATOM 710 N N . LEU A 1 88 ? -0.650 -2.311 2.424 1.00 97.12 88 LEU A N 1
ATOM 711 C CA . LEU A 1 88 ? 0.180 -2.157 1.233 1.00 97.12 88 LEU A CA 1
ATOM 712 C C . LEU A 1 88 ? -0.153 -3.214 0.170 1.00 97.12 88 LEU A C 1
ATOM 714 O O . LEU A 1 88 ? -0.143 -2.905 -1.021 1.00 97.12 88 LEU A O 1
ATOM 718 N N . PHE A 1 89 ? -0.529 -4.430 0.583 1.00 97.62 89 PHE A N 1
ATOM 719 C CA . PHE A 1 89 ? -1.019 -5.468 -0.327 1.00 97.62 89 PHE A CA 1
ATOM 720 C C . PHE A 1 89 ? -2.290 -5.027 -1.058 1.00 97.62 89 PHE A C 1
ATOM 722 O O . PHE A 1 89 ? -2.369 -5.116 -2.287 1.00 97.62 89 PHE A O 1
ATOM 729 N N . SER A 1 90 ? -3.275 -4.532 -0.303 1.00 97.19 90 SER A N 1
ATOM 730 C CA . SER A 1 90 ? -4.561 -4.089 -0.846 1.00 97.19 90 SER A CA 1
ATOM 731 C C . SER A 1 90 ? -4.372 -2.892 -1.769 1.00 97.19 90 SER A C 1
ATOM 733 O O . SER A 1 90 ? -4.888 -2.903 -2.889 1.00 97.19 90 SER A O 1
ATOM 735 N N . LEU A 1 91 ? -3.564 -1.911 -1.351 1.00 97.44 91 LEU A N 1
ATOM 736 C CA . LEU A 1 91 ? -3.210 -0.755 -2.164 1.00 97.44 91 LEU A CA 1
ATOM 737 C C . LEU A 1 91 ? -2.560 -1.197 -3.479 1.00 97.44 91 LEU A C 1
ATOM 739 O O . LEU A 1 91 ? -3.080 -0.883 -4.547 1.00 97.44 91 LEU A O 1
ATOM 743 N N . ASN A 1 92 ? -1.474 -1.974 -3.422 1.00 97.31 92 ASN A N 1
ATOM 744 C CA . ASN A 1 92 ? -0.728 -2.416 -4.601 1.00 97.31 92 ASN A CA 1
ATOM 745 C C . ASN A 1 92 ? -1.608 -3.172 -5.602 1.00 97.31 92 ASN A C 1
ATOM 747 O O . ASN A 1 92 ? -1.573 -2.907 -6.802 1.00 97.31 92 ASN A O 1
ATOM 751 N N . ASN A 1 93 ? -2.398 -4.129 -5.120 1.00 97.38 93 ASN A N 1
ATOM 752 C CA . ASN A 1 93 ? -3.181 -4.985 -6.000 1.00 97.38 93 ASN A CA 1
ATOM 753 C C . ASN A 1 93 ? -4.393 -4.275 -6.601 1.00 97.38 93 ASN A C 1
ATOM 755 O O . ASN A 1 93 ? -4.732 -4.541 -7.758 1.00 97.38 93 ASN A O 1
ATOM 759 N N . THR A 1 94 ? -5.034 -3.396 -5.831 1.00 97.00 94 THR A N 1
ATOM 760 C CA . THR A 1 94 ? -6.212 -2.648 -6.285 1.00 97.00 94 THR A CA 1
ATOM 761 C C . THR A 1 94 ? -5.814 -1.540 -7.252 1.00 97.00 94 THR A C 1
ATOM 763 O O . THR A 1 94 ? -6.491 -1.321 -8.251 1.00 97.00 94 THR A O 1
ATOM 766 N N . THR A 1 95 ? -4.668 -0.898 -7.015 1.00 95.94 95 THR A N 1
ATOM 767 C CA . THR A 1 95 ? -4.152 0.187 -7.863 1.00 95.94 95 THR A CA 1
ATOM 768 C C . THR A 1 95 ? -3.223 -0.291 -8.982 1.00 95.94 95 THR A C 1
ATOM 770 O O . THR A 1 95 ? -2.718 0.528 -9.745 1.00 95.94 95 THR A O 1
ATOM 773 N N . TYR A 1 96 ? -3.014 -1.606 -9.136 1.00 95.81 96 TYR A N 1
ATOM 774 C CA . TYR A 1 96 ? -2.093 -2.162 -10.134 1.00 95.81 96 TYR A CA 1
ATOM 775 C C . TYR A 1 96 ? -2.354 -1.615 -11.543 1.00 95.81 96 TYR A C 1
ATOM 777 O O . TYR A 1 96 ? -1.455 -1.052 -12.154 1.00 95.81 96 TYR A O 1
ATOM 785 N N . ASP A 1 97 ? -3.588 -1.732 -12.042 1.00 94.38 97 ASP A N 1
ATOM 786 C CA . ASP A 1 97 ? -3.937 -1.271 -13.391 1.00 94.38 97 ASP A CA 1
ATOM 787 C C . ASP A 1 97 ? -3.886 0.252 -13.534 1.00 94.38 97 ASP A C 1
ATOM 789 O O . ASP A 1 97 ? -3.752 0.756 -14.646 1.00 94.38 97 ASP A O 1
ATOM 793 N N . PHE A 1 98 ? -3.975 0.982 -12.421 1.00 93.56 98 PHE A N 1
ATOM 794 C CA . PHE A 1 98 ? -3.831 2.427 -12.417 1.00 93.56 98 PHE A CA 1
ATOM 795 C C . PHE A 1 98 ? -2.369 2.839 -12.624 1.00 93.56 98 PHE A C 1
ATOM 797 O O . PHE A 1 98 ? -2.127 3.722 -13.440 1.00 93.56 98 PHE A O 1
ATOM 804 N N . PHE A 1 99 ? -1.430 2.182 -11.929 1.00 93.19 99 PHE A N 1
ATOM 805 C CA . PHE A 1 99 ? -0.001 2.523 -11.903 1.00 93.19 99 PHE A CA 1
ATOM 806 C C . PHE A 1 99 ? 0.884 1.719 -12.869 1.00 93.19 99 PHE A C 1
ATOM 808 O O . PHE A 1 99 ? 2.053 2.052 -13.016 1.00 93.19 99 PHE A O 1
ATOM 815 N N . LYS A 1 100 ? 0.388 0.653 -13.512 1.00 91.81 100 LYS A N 1
ATOM 816 C CA . LYS A 1 100 ? 1.220 -0.253 -14.336 1.00 91.81 100 LYS A CA 1
ATOM 817 C C . LYS A 1 100 ? 1.967 0.428 -15.488 1.00 91.81 100 LYS A C 1
ATOM 819 O O . LYS A 1 100 ? 3.019 -0.065 -15.884 1.00 91.81 100 LYS A O 1
ATOM 824 N N . ASP A 1 101 ? 1.413 1.526 -16.000 1.00 88.75 101 ASP A N 1
ATOM 825 C CA . ASP A 1 101 ? 1.962 2.292 -17.123 1.00 88.75 101 ASP A CA 1
ATOM 826 C C . ASP A 1 101 ? 2.740 3.536 -16.651 1.00 88.75 101 ASP A C 1
ATOM 828 O O . ASP A 1 101 ? 3.239 4.294 -17.477 1.00 88.75 101 ASP A O 1
ATOM 832 N N . ALA A 1 102 ? 2.854 3.758 -15.336 1.00 86.44 102 ALA A N 1
ATOM 833 C CA . ALA A 1 102 ? 3.699 4.814 -14.794 1.00 86.44 102 ALA A CA 1
ATOM 834 C C . ALA A 1 102 ? 5.179 4.435 -14.949 1.00 86.44 102 ALA A C 1
ATOM 836 O O . ALA A 1 102 ? 5.575 3.314 -14.609 1.00 86.44 102 ALA A O 1
ATOM 837 N N . ASP A 1 103 ? 6.012 5.381 -15.390 1.00 80.56 103 ASP A N 1
ATOM 838 C CA . ASP A 1 103 ? 7.462 5.170 -15.497 1.00 80.56 103 ASP A CA 1
ATOM 839 C C . ASP A 1 103 ? 8.058 4.763 -14.137 1.00 80.56 103 ASP A C 1
ATOM 841 O O . ASP A 1 103 ? 8.744 3.735 -14.027 1.00 80.56 103 ASP A O 1
ATOM 845 N N . CYS A 1 104 ? 7.702 5.522 -13.094 1.00 78.06 104 CYS A N 1
ATOM 846 C CA . CYS A 1 104 ? 8.005 5.276 -11.688 1.00 78.06 104 CYS A CA 1
ATOM 847 C C . CYS A 1 104 ? 6.870 5.802 -10.792 1.00 78.06 104 CYS A C 1
ATOM 849 O O . CYS A 1 104 ? 6.354 6.894 -11.010 1.00 78.06 104 CYS A O 1
ATOM 851 N N . CYS A 1 105 ? 6.492 5.020 -9.776 1.00 89.06 105 CYS A N 1
ATOM 852 C CA . CYS A 1 105 ? 5.561 5.413 -8.712 1.00 89.06 105 CYS A CA 1
ATOM 853 C C . CYS A 1 105 ? 6.003 4.752 -7.403 1.00 89.06 105 CYS A C 1
ATOM 855 O O . CYS A 1 105 ? 5.613 3.620 -7.092 1.00 89.06 105 CYS A O 1
ATOM 857 N N . PHE A 1 106 ? 6.882 5.427 -6.665 1.00 93.12 106 PHE A N 1
ATOM 858 C CA . PHE A 1 106 ? 7.371 4.969 -5.368 1.00 93.12 106 PHE A CA 1
ATOM 859 C C . PHE A 1 106 ? 6.361 5.301 -4.281 1.00 93.12 106 PHE A C 1
ATOM 861 O O . PHE A 1 106 ? 5.861 6.413 -4.234 1.00 93.12 106 PHE A O 1
ATOM 868 N N . PHE A 1 107 ? 6.061 4.351 -3.404 1.00 94.75 107 PHE A N 1
ATOM 869 C CA . PHE A 1 107 ? 5.260 4.617 -2.217 1.00 94.75 107 PHE A CA 1
ATOM 870 C C . PHE A 1 107 ? 6.086 5.443 -1.220 1.00 94.75 107 PHE A C 1
ATOM 872 O O . PHE A 1 107 ? 7.137 4.984 -0.778 1.00 94.75 107 PHE A O 1
ATOM 879 N N . GLU A 1 108 ? 5.616 6.639 -0.860 1.00 93.75 108 GLU A N 1
ATOM 880 C CA . GLU A 1 108 ? 6.312 7.527 0.089 1.00 93.75 108 GLU A CA 1
ATOM 881 C C . GLU A 1 108 ? 5.602 7.643 1.441 1.00 93.75 108 GLU A C 1
ATOM 883 O O . GLU A 1 108 ? 6.186 8.114 2.421 1.00 93.75 108 GLU A O 1
ATOM 888 N N . GLY A 1 109 ? 4.363 7.163 1.516 1.00 93.81 109 GLY A N 1
ATOM 889 C CA . GLY A 1 109 ? 3.606 7.073 2.752 1.00 93.81 109 GLY A CA 1
ATOM 890 C C . GLY A 1 109 ? 2.184 7.588 2.613 1.00 93.81 109 GLY A C 1
ATOM 891 O O . GLY A 1 109 ? 1.631 7.716 1.519 1.00 93.81 109 GLY A O 1
ATOM 892 N N . LEU A 1 110 ? 1.602 7.865 3.774 1.00 94.44 110 LEU A N 1
ATOM 893 C CA . LEU A 1 110 ? 0.269 8.417 3.933 1.00 94.44 110 LEU A CA 1
ATOM 894 C C . LEU A 1 110 ? 0.336 9.725 4.714 1.00 94.44 110 LEU A C 1
ATOM 896 O O . LEU A 1 110 ? 1.119 9.865 5.661 1.00 94.44 110 LEU A O 1
ATOM 900 N N . GLU A 1 111 ? -0.532 10.657 4.348 1.00 92.62 111 GLU A N 1
ATOM 901 C CA . GLU A 1 111 ? -0.777 11.869 5.117 1.00 92.62 111 GLU A CA 1
ATOM 902 C C . GLU A 1 111 ? -2.247 11.943 5.521 1.00 92.62 111 GLU A C 1
ATOM 904 O O . GLU A 1 111 ? -3.144 11.824 4.689 1.00 92.62 111 GLU A O 1
ATOM 909 N N . LEU A 1 112 ? -2.508 12.108 6.819 1.00 92.44 112 LEU A N 1
ATOM 910 C CA . LEU A 1 112 ? -3.867 12.262 7.324 1.00 92.44 112 LEU A CA 1
ATOM 911 C C . LEU A 1 112 ? -4.445 13.602 6.856 1.00 92.44 112 LEU A C 1
ATOM 913 O O . LEU A 1 112 ? -3.939 14.659 7.225 1.00 92.44 112 LEU A O 1
ATOM 917 N N . VAL A 1 113 ? -5.559 13.549 6.130 1.00 92.25 113 VAL A N 1
ATOM 918 C CA . VAL A 1 113 ? -6.299 14.738 5.690 1.00 92.25 113 VAL A CA 1
ATOM 919 C C . VAL A 1 113 ? -7.339 15.119 6.742 1.00 92.25 113 VAL A C 1
ATOM 921 O O . VAL A 1 113 ? -7.342 16.233 7.263 1.00 92.25 113 VAL A O 1
ATOM 924 N N . ASN A 1 114 ? -8.247 14.194 7.065 1.00 90.50 114 ASN A N 1
ATOM 925 C CA . ASN A 1 114 ? -9.242 14.343 8.126 1.00 90.50 114 ASN A CA 1
ATOM 926 C C . ASN A 1 114 ? -9.854 12.986 8.491 1.00 90.50 114 ASN A C 1
ATOM 928 O O . ASN A 1 114 ? -9.918 12.098 7.654 1.00 90.50 114 ASN A O 1
ATOM 932 N N . GLY A 1 115 ? -10.333 12.823 9.728 1.00 89.44 115 GLY A N 1
ATOM 933 C CA . GLY A 1 115 ? -11.032 11.601 10.146 1.00 89.44 115 GLY A CA 1
ATOM 934 C C . GLY A 1 115 ? -10.225 10.328 9.861 1.00 89.44 115 GLY A C 1
ATOM 935 O O . GLY A 1 115 ? -9.165 10.134 10.449 1.00 89.44 115 GLY A O 1
ATOM 936 N N . ASN A 1 116 ? -10.736 9.486 8.960 1.00 90.88 116 ASN A N 1
ATOM 937 C CA . ASN A 1 116 ? -10.078 8.283 8.442 1.00 90.88 116 ASN A CA 1
ATOM 938 C C . ASN A 1 116 ? -9.607 8.425 6.979 1.00 90.88 116 ASN A C 1
ATOM 940 O O . ASN A 1 116 ? -9.265 7.426 6.350 1.00 90.88 116 ASN A O 1
ATOM 944 N N . LYS A 1 117 ? -9.615 9.642 6.424 1.00 94.56 117 LYS A N 1
ATOM 945 C CA . LYS A 1 117 ? -9.168 9.958 5.067 1.00 94.56 117 LYS A CA 1
ATOM 946 C C . LYS A 1 117 ? -7.684 10.312 5.052 1.00 94.56 117 LYS A C 1
ATOM 948 O O . LYS A 1 117 ? -7.259 11.259 5.716 1.00 94.56 117 LYS A O 1
ATOM 953 N N . TYR A 1 118 ? -6.935 9.604 4.219 1.00 95.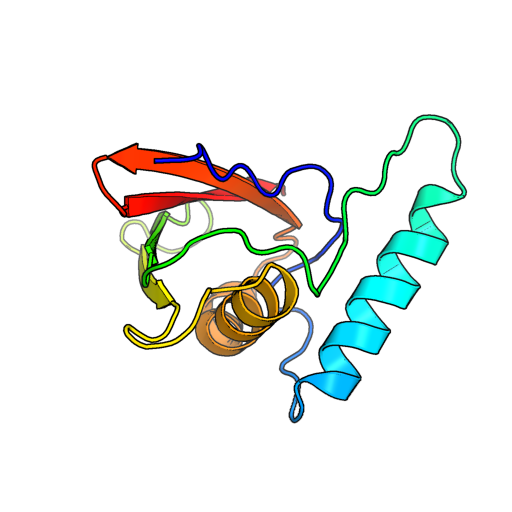06 118 TYR A N 1
ATOM 954 C CA . TYR A 1 118 ? -5.509 9.775 3.994 1.00 95.06 118 TYR A CA 1
ATOM 955 C C . TYR A 1 118 ? -5.224 10.043 2.520 1.00 95.06 118 TYR A C 1
ATOM 957 O O . TYR A 1 118 ? -5.840 9.448 1.637 1.00 95.06 118 TYR A O 1
ATOM 965 N N . GLU A 1 119 ? -4.267 10.920 2.258 1.00 95.19 119 GLU A N 1
ATOM 966 C CA . GLU A 1 119 ? -3.686 11.113 0.937 1.00 95.19 119 GLU A CA 1
ATOM 967 C C . GLU A 1 119 ? -2.491 10.174 0.762 1.00 95.19 119 GLU A C 1
ATOM 969 O O . GLU A 1 119 ? -1.636 10.060 1.646 1.00 95.19 119 GLU A O 1
ATOM 974 N N . LEU A 1 120 ? -2.449 9.474 -0.370 1.00 95.25 120 LEU A N 1
ATOM 975 C CA . LEU A 1 120 ? -1.310 8.668 -0.783 1.00 95.25 120 LEU A CA 1
ATOM 976 C C . LEU A 1 120 ? -0.233 9.576 -1.365 1.00 95.25 120 LEU A C 1
ATOM 978 O O . LEU A 1 120 ? -0.469 10.276 -2.345 1.00 95.25 120 LEU A O 1
ATOM 982 N N . TRP A 1 121 ? 0.971 9.484 -0.815 1.00 93.50 121 TRP A N 1
ATOM 983 C CA . TRP A 1 121 ? 2.131 10.172 -1.357 1.00 93.50 121 TRP A CA 1
ATOM 984 C C . TRP A 1 121 ? 2.934 9.224 -2.238 1.00 93.50 121 TRP A C 1
ATOM 986 O O . TRP A 1 121 ? 3.260 8.099 -1.833 1.00 93.50 121 TRP A O 1
ATOM 996 N N . THR A 1 122 ? 3.245 9.684 -3.451 1.00 91.31 122 THR A N 1
ATOM 997 C CA . THR A 1 122 ? 4.071 8.937 -4.398 1.00 91.31 122 THR A CA 1
ATOM 998 C C . THR A 1 122 ? 5.221 9.770 -4.936 1.00 91.31 122 THR A C 1
ATOM 1000 O O . THR A 1 122 ? 4.996 10.899 -5.369 1.00 91.31 122 THR A O 1
ATOM 1003 N N . GLY A 1 123 ? 6.402 9.166 -5.017 1.00 86.75 123 GLY A N 1
ATOM 1004 C CA . GLY A 1 123 ? 7.567 9.724 -5.699 1.00 86.75 123 GLY A CA 1
ATOM 1005 C C . GLY A 1 123 ? 7.675 9.256 -7.148 1.00 86.75 123 GLY A C 1
ATOM 1006 O O . GLY A 1 123 ? 7.243 8.146 -7.485 1.00 86.75 123 GLY A O 1
ATOM 1007 N N . SER A 1 124 ? 8.290 10.091 -7.984 1.00 71.12 124 SER A N 1
ATOM 1008 C CA . SER A 1 124 ? 8.710 9.788 -9.363 1.00 71.12 124 SER A CA 1
ATOM 1009 C C . SER A 1 124 ? 10.188 9.430 -9.433 1.00 71.12 124 SER A C 1
ATOM 1011 O O . SER A 1 124 ? 10.977 10.194 -8.832 1.00 71.12 124 SER A O 1
#

Foldseek 3Di:
DDWWWLALQWDWALQDADPDLVVQLVVSVVVSVVVVVDPPRDHPDDQAAFRALAWAWEKEDDPPDPRGDMDTDTFDDNRDGDGPSSRVNCVRNVCNVVCNPPPTWTFRTWGDPDDRYIYTDTDD

pLDDT: mean 90.25, std 8.79, range [48.69, 98.25]

Secondary structure (DSSP, 8-state):
-------S---BTTS---SSHHHHHHHHHHHHHHHTTSTT------TT-EEESS-EEEEEE-TTSSTT-EEEEEESBTTBPEEHHHHHHHHHHHSHHHHTT-S--EEEEEEEEETTEEEEEEE-